Protein AF-A0A5C8TE49-F1 (afdb_monomer_lite)

Sequence (86 aa):
MGDVHHLPLRNLPPAPPDCSAIRAWELLRAGARATHATLGELVAMLDAGAPPADVFAQIDILNTQLAACGSCVTFLKATDAPPSAA

Foldseek 3Di:
DPDPVPPPLPCQDAADPPDDLQRLLVLLVVLVVVLVVLVVVLVVCVVVVHDPVVSVVSVVVSVVSVSSNSNSVNVCVVVVDDHDDD

pLDDT: mean 81.34, std 18.31, range [35.41, 98.19]

Secondary structure (DSSP, 8-state):
---GGGS----PPPPPTT--HHHHHHHHHHHHHHHHHHHHHHHHHHHTT--HHHHHHHHHHHHHHHHHHHHHHHHHHHHTPPPPP-

Radius of gyration: 15.08 Å; chains: 1; bounding box: 28×27×41 Å

Structure (mmCIF, N/CA/C/O backbone):
data_AF-A0A5C8TE49-F1
#
_entry.id   AF-A0A5C8TE49-F1
#
loop_
_atom_site.group_PDB
_atom_site.id
_atom_site.type_symbol
_atom_site.label_atom_id
_atom_site.label_alt_id
_atom_site.label_comp_id
_atom_site.label_asym_id
_atom_site.label_entity_id
_atom_site.label_seq_id
_atom_site.pdbx_PDB_ins_code
_atom_site.Cartn_x
_atom_site.Cartn_y
_atom_site.Cartn_z
_atom_site.occupancy
_atom_site.B_iso_or_equiv
_atom_site.auth_seq_id
_atom_site.auth_comp_id
_atom_site.auth_asym_id
_atom_site.auth_atom_id
_atom_site.pdbx_PDB_model_num
ATOM 1 N N . MET A 1 1 ? 13.676 7.343 14.980 1.00 38.59 1 MET A N 1
ATOM 2 C CA . MET A 1 1 ? 13.116 7.236 13.620 1.00 38.59 1 MET A CA 1
ATOM 3 C C . MET A 1 1 ? 13.770 6.011 13.005 1.00 38.59 1 MET A C 1
ATOM 5 O O . MET A 1 1 ? 14.937 6.085 12.654 1.00 38.59 1 MET A O 1
ATOM 9 N N . GLY A 1 2 ? 13.118 4.848 13.111 1.00 41.19 2 GLY A N 1
ATOM 10 C CA . GLY A 1 2 ? 13.697 3.585 12.643 1.00 41.19 2 GLY A CA 1
ATOM 11 C C . GLY A 1 2 ? 13.945 3.659 11.143 1.00 41.19 2 GLY A C 1
ATOM 12 O O . GLY A 1 2 ? 13.126 4.226 10.425 1.00 41.19 2 GLY A O 1
ATOM 13 N N . ASP A 1 3 ? 15.090 3.156 10.705 1.00 35.41 3 ASP A N 1
ATOM 14 C CA . ASP A 1 3 ? 15.523 3.200 9.317 1.00 35.41 3 ASP A CA 1
ATOM 15 C C . ASP A 1 3 ? 14.552 2.393 8.429 1.00 35.41 3 ASP A C 1
ATOM 17 O O . ASP A 1 3 ? 14.569 1.161 8.398 1.00 35.41 3 ASP A O 1
ATOM 21 N N . VAL A 1 4 ? 13.635 3.099 7.757 1.00 44.41 4 VAL A N 1
ATOM 22 C CA . VAL A 1 4 ? 12.571 2.522 6.910 1.00 44.41 4 VAL A CA 1
ATOM 23 C C . VAL A 1 4 ? 13.155 1.925 5.61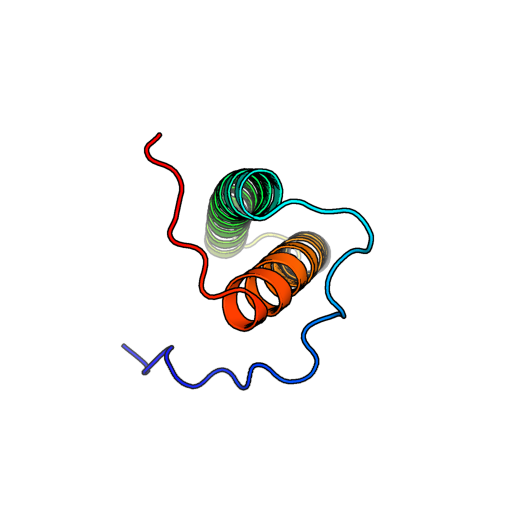6 1.00 44.41 4 VAL A C 1
ATOM 25 O O . VAL A 1 4 ? 12.448 1.255 4.864 1.00 44.41 4 VAL A O 1
ATOM 28 N N . HIS A 1 5 ? 14.458 2.094 5.357 1.00 43.00 5 HIS A N 1
ATOM 29 C CA . HIS A 1 5 ? 15.125 1.587 4.155 1.00 43.00 5 HIS A CA 1
ATOM 30 C C . HIS A 1 5 ? 15.260 0.053 4.104 1.00 43.00 5 HIS A C 1
ATOM 32 O O . HIS A 1 5 ? 15.647 -0.488 3.067 1.00 43.00 5 HIS A O 1
ATOM 38 N N . HIS A 1 6 ? 14.898 -0.662 5.176 1.00 37.38 6 HIS A N 1
ATOM 39 C CA . HIS A 1 6 ? 15.133 -2.102 5.320 1.00 37.38 6 HIS A CA 1
ATOM 40 C C . HIS A 1 6 ? 13.882 -2.977 5.472 1.00 37.38 6 HIS A C 1
ATOM 42 O O . HIS A 1 6 ? 13.991 -4.104 5.954 1.00 37.38 6 HIS A O 1
ATOM 48 N N . LEU A 1 7 ? 12.701 -2.541 5.019 1.00 38.59 7 LEU A N 1
ATOM 49 C CA . LEU A 1 7 ? 11.628 -3.513 4.782 1.00 38.59 7 LEU A CA 1
ATOM 50 C C . LEU A 1 7 ? 12.040 -4.390 3.590 1.00 38.59 7 LEU A C 1
ATOM 52 O O . LEU A 1 7 ? 12.198 -3.869 2.482 1.00 38.59 7 LEU A O 1
ATOM 56 N N . PRO A 1 8 ? 12.275 -5.702 3.786 1.00 43.50 8 PRO A N 1
ATOM 57 C CA . PRO A 1 8 ? 12.665 -6.565 2.690 1.00 43.50 8 PRO A CA 1
ATOM 58 C C . PRO A 1 8 ? 11.541 -6.535 1.656 1.00 43.50 8 PRO A C 1
ATOM 60 O O . PRO A 1 8 ? 10.430 -6.976 1.939 1.00 43.50 8 PRO A O 1
ATOM 63 N N . LEU A 1 9 ? 11.839 -6.023 0.457 1.00 46.62 9 LEU A N 1
ATOM 64 C CA . LEU A 1 9 ? 11.004 -6.147 -0.740 1.00 46.62 9 LEU A CA 1
ATOM 65 C C . LEU A 1 9 ? 10.945 -7.632 -1.145 1.00 46.62 9 LEU A C 1
ATOM 67 O O . LEU A 1 9 ? 11.473 -8.031 -2.179 1.00 46.62 9 LEU A O 1
ATOM 71 N N . ARG A 1 10 ? 10.412 -8.499 -0.285 1.00 47.78 10 ARG A N 1
ATOM 72 C CA . ARG A 1 10 ? 10.256 -9.921 -0.569 1.00 47.78 10 ARG A CA 1
ATOM 73 C C . ARG A 1 10 ? 8.890 -10.113 -1.198 1.00 47.78 10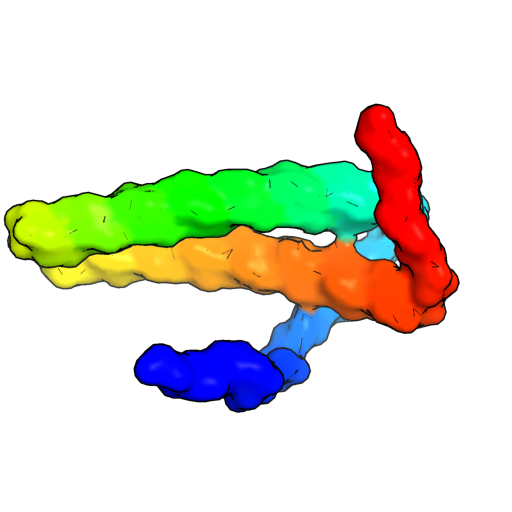 ARG A C 1
ATOM 75 O O . ARG A 1 10 ? 7.873 -9.808 -0.589 1.00 47.78 10 ARG A O 1
ATOM 82 N N . ASN A 1 11 ? 8.927 -10.645 -2.416 1.00 53.94 11 ASN A N 1
ATOM 83 C CA . ASN A 1 11 ? 7.782 -11.029 -3.238 1.00 53.94 11 ASN A CA 1
ATOM 84 C C . ASN A 1 11 ? 6.998 -9.845 -3.809 1.00 53.94 11 ASN A C 1
ATOM 86 O O . ASN A 1 11 ? 5.774 -9.795 -3.707 1.00 53.94 11 ASN A O 1
ATOM 90 N N . LEU A 1 12 ? 7.698 -8.901 -4.451 1.00 55.44 12 LEU A N 1
ATOM 91 C CA . LEU A 1 12 ? 6.997 -7.985 -5.347 1.00 55.44 12 LEU A CA 1
ATOM 92 C C . LEU A 1 12 ? 6.317 -8.804 -6.457 1.00 55.44 12 LEU A C 1
ATOM 94 O O . LEU A 1 12 ? 6.944 -9.730 -6.985 1.00 55.44 12 LEU A O 1
ATOM 98 N N . PRO A 1 13 ? 5.061 -8.497 -6.819 1.00 60.88 13 PRO A N 1
ATOM 99 C CA . PRO A 1 13 ? 4.380 -9.250 -7.856 1.00 60.88 13 PRO A CA 1
ATOM 100 C C . PRO A 1 13 ? 5.059 -9.007 -9.216 1.00 60.88 13 PRO A C 1
ATOM 102 O O . PRO A 1 13 ? 5.765 -8.002 -9.389 1.00 60.88 13 PRO A O 1
ATOM 105 N N . PRO A 1 14 ? 4.875 -9.920 -10.189 1.00 63.62 14 PRO A N 1
ATOM 106 C CA . PRO A 1 14 ? 5.449 -9.763 -11.519 1.00 63.62 14 PRO A CA 1
ATOM 107 C C . PRO A 1 14 ? 4.975 -8.463 -12.180 1.00 63.62 14 PRO A C 1
ATOM 109 O O . PRO A 1 14 ? 3.914 -7.919 -11.853 1.00 63.62 14 PRO A O 1
ATOM 112 N N . ALA A 1 15 ? 5.784 -7.964 -13.116 1.00 61.00 15 ALA A N 1
ATOM 113 C CA . ALA A 1 15 ? 5.414 -6.823 -13.941 1.00 61.00 15 ALA A CA 1
ATOM 114 C C . ALA A 1 15 ? 4.106 -7.119 -14.705 1.00 61.00 15 ALA A C 1
ATOM 116 O O . ALA A 1 15 ? 3.946 -8.234 -15.210 1.00 61.00 15 ALA A O 1
ATOM 117 N N . PRO A 1 16 ? 3.174 -6.156 -14.804 1.00 64.25 16 PRO A N 1
ATOM 118 C CA . PRO A 1 16 ? 1.952 -6.353 -15.568 1.00 64.25 16 PRO A CA 1
ATOM 119 C C . PRO A 1 16 ? 2.281 -6.516 -17.064 1.00 64.25 16 PRO A C 1
ATOM 121 O O . PRO A 1 16 ? 3.051 -5.709 -17.596 1.00 64.25 16 PRO A O 1
ATOM 124 N N . PRO A 1 17 ? 1.719 -7.528 -17.753 1.00 57.22 17 PRO A N 1
ATOM 125 C CA . PRO A 1 17 ? 1.840 -7.632 -19.202 1.00 57.22 17 PRO A CA 1
ATOM 126 C C . PRO A 1 17 ? 1.154 -6.418 -19.848 1.00 57.22 17 PRO A C 1
ATOM 128 O O . PRO A 1 17 ? 0.131 -5.943 -19.360 1.00 57.22 17 PRO A O 1
ATOM 131 N N . ASP A 1 18 ? 1.754 -5.886 -20.911 1.00 68.88 18 ASP A N 1
ATOM 132 C CA . ASP A 1 18 ? 1.204 -4.807 -21.750 1.00 68.88 18 ASP A CA 1
ATOM 133 C C . ASP A 1 18 ? 1.157 -3.386 -21.144 1.00 68.88 18 ASP A C 1
ATOM 135 O O . ASP A 1 18 ? 0.500 -2.493 -21.682 1.00 68.88 18 ASP A O 1
ATOM 139 N N . CYS A 1 19 ? 1.893 -3.117 -20.059 1.00 73.75 19 CYS A N 1
ATOM 140 C CA . CYS A 1 19 ? 1.995 -1.767 -19.491 1.00 73.75 19 CYS A CA 1
ATOM 141 C C . CYS A 1 19 ? 3.182 -0.977 -20.079 1.00 73.75 19 CYS A C 1
ATOM 143 O O . CYS A 1 19 ? 4.305 -1.472 -20.127 1.00 73.75 19 CYS A O 1
ATOM 145 N N . SER A 1 20 ? 2.963 0.277 -20.492 1.00 87.25 20 SER A N 1
ATOM 146 C CA . SER A 1 20 ? 4.053 1.190 -20.873 1.00 87.25 20 SER A CA 1
ATOM 147 C C . SER A 1 20 ? 4.698 1.839 -19.641 1.00 87.25 20 SER A C 1
ATOM 149 O O . SER A 1 20 ? 4.054 1.993 -18.604 1.00 87.25 20 SER A O 1
ATOM 151 N N . ALA A 1 21 ? 5.953 2.292 -19.748 1.00 88.19 21 ALA A N 1
ATOM 152 C CA . ALA A 1 21 ? 6.638 3.022 -18.669 1.00 88.19 21 ALA A CA 1
ATOM 153 C C . ALA A 1 21 ? 5.863 4.261 -18.190 1.00 88.19 21 ALA A C 1
ATOM 155 O O . ALA A 1 21 ? 5.732 4.483 -16.988 1.00 88.19 21 ALA A O 1
ATOM 156 N N . ILE A 1 22 ? 5.290 5.032 -19.122 1.00 87.69 22 ILE A N 1
ATOM 157 C CA . ILE A 1 22 ? 4.457 6.201 -18.800 1.00 87.69 22 ILE A CA 1
ATOM 158 C C . ILE A 1 22 ? 3.251 5.766 -17.966 1.00 87.69 22 ILE A C 1
ATOM 160 O O . ILE A 1 22 ? 2.998 6.322 -16.896 1.00 87.69 22 ILE A O 1
ATOM 164 N N . ARG A 1 23 ? 2.546 4.721 -18.415 1.00 86.25 23 ARG A N 1
ATOM 165 C CA . ARG A 1 23 ? 1.369 4.212 -17.716 1.00 86.25 23 ARG A CA 1
ATOM 166 C C . ARG A 1 23 ? 1.719 3.662 -16.334 1.00 86.25 23 ARG A C 1
ATOM 168 O O . ARG A 1 23 ? 0.984 3.909 -15.383 1.00 86.25 23 ARG A O 1
ATOM 175 N N . ALA A 1 24 ? 2.847 2.970 -16.199 1.00 89.31 24 ALA A N 1
ATOM 176 C CA . ALA A 1 24 ? 3.327 2.470 -14.917 1.00 89.31 24 ALA A CA 1
ATOM 177 C C . ALA A 1 24 ? 3.642 3.608 -13.931 1.00 89.31 24 ALA A C 1
ATOM 179 O O . ALA A 1 24 ? 3.283 3.506 -12.759 1.00 89.31 24 ALA A O 1
ATOM 180 N N . TRP A 1 25 ? 4.239 4.716 -14.390 1.00 90.69 25 TRP A N 1
ATOM 181 C CA . TRP A 1 25 ? 4.458 5.903 -13.555 1.00 90.69 25 TRP A CA 1
ATOM 182 C C . TRP A 1 25 ? 3.152 6.577 -13.125 1.00 90.69 25 TRP A C 1
ATOM 184 O O . TRP A 1 25 ? 3.015 6.949 -11.960 1.00 90.69 25 TRP A O 1
ATOM 194 N N . GLU A 1 26 ? 2.178 6.725 -14.026 1.00 89.44 26 GLU A N 1
ATOM 195 C CA . GLU A 1 26 ? 0.851 7.258 -13.684 1.00 89.44 26 GLU A CA 1
ATOM 196 C C . GLU A 1 26 ? 0.145 6.405 -12.629 1.00 89.44 26 GLU A C 1
ATOM 198 O O . GLU A 1 26 ? -0.351 6.936 -11.632 1.00 89.44 26 GLU A O 1
ATOM 203 N N . LEU A 1 27 ? 0.131 5.085 -12.830 1.00 87.94 27 LEU A N 1
ATOM 204 C CA . LEU A 1 27 ? -0.468 4.133 -11.900 1.00 87.94 27 LEU A CA 1
ATOM 205 C C . LEU A 1 27 ? 0.244 4.154 -10.548 1.00 87.94 27 LEU A C 1
ATOM 207 O O . LEU A 1 27 ? -0.427 4.185 -9.520 1.00 87.94 27 LEU A O 1
ATOM 211 N N . LEU A 1 28 ? 1.578 4.220 -10.532 1.00 91.19 28 LEU A N 1
ATOM 212 C CA . LEU A 1 28 ? 2.346 4.339 -9.295 1.00 91.19 28 LEU A CA 1
ATOM 213 C C . LEU A 1 28 ? 2.022 5.639 -8.546 1.00 91.19 28 LEU A C 1
ATOM 215 O O . LEU A 1 28 ? 1.837 5.605 -7.333 1.00 91.19 28 LEU A O 1
ATOM 219 N N . ARG A 1 29 ? 1.899 6.781 -9.241 1.00 90.69 29 ARG A N 1
ATOM 220 C CA . ARG A 1 29 ? 1.490 8.050 -8.606 1.00 90.69 29 ARG A CA 1
ATOM 221 C C . ARG A 1 29 ? 0.084 7.955 -8.016 1.00 90.69 29 ARG A C 1
ATOM 223 O O . ARG A 1 29 ? -0.133 8.411 -6.895 1.00 90.69 29 ARG A O 1
ATOM 230 N N . ALA A 1 30 ? -0.867 7.392 -8.761 1.00 88.88 30 ALA A N 1
ATOM 231 C CA . ALA A 1 30 ? -2.241 7.226 -8.296 1.00 88.88 30 ALA A CA 1
ATOM 232 C C . ALA A 1 30 ? -2.311 6.288 -7.080 1.00 88.88 30 ALA A C 1
ATOM 234 O O . ALA A 1 30 ? -2.913 6.643 -6.067 1.00 88.88 30 ALA A O 1
ATOM 235 N N . GLY A 1 31 ? -1.628 5.143 -7.150 1.00 90.88 31 GLY A N 1
ATOM 236 C CA . GLY A 1 31 ? -1.525 4.181 -6.058 1.00 90.88 31 GLY A CA 1
ATOM 237 C C . GLY A 1 31 ? -0.878 4.786 -4.814 1.00 90.88 31 GLY A C 1
ATOM 238 O O . GLY A 1 31 ? -1.456 4.709 -3.738 1.00 90.88 31 GLY A O 1
ATOM 239 N N . ALA A 1 32 ? 0.247 5.494 -4.958 1.00 91.94 32 ALA A N 1
ATOM 240 C CA . ALA A 1 32 ? 0.915 6.159 -3.838 1.00 91.94 32 ALA A CA 1
ATOM 241 C C . ALA A 1 32 ? 0.015 7.196 -3.141 1.00 91.94 32 ALA A C 1
ATOM 243 O O . ALA A 1 32 ? 0.025 7.290 -1.914 1.00 91.94 32 ALA A O 1
ATOM 244 N N . ARG A 1 33 ? -0.797 7.950 -3.897 1.00 92.88 33 ARG A N 1
ATOM 245 C CA . ARG A 1 33 ? -1.775 8.892 -3.323 1.00 92.88 33 ARG A CA 1
ATOM 246 C C . ARG A 1 33 ? -2.890 8.174 -2.564 1.00 92.88 33 ARG A C 1
ATOM 248 O O . ARG A 1 33 ? -3.240 8.612 -1.473 1.00 92.88 33 ARG A O 1
ATOM 255 N N . ALA A 1 34 ? -3.418 7.083 -3.119 1.00 90.38 34 ALA A N 1
ATOM 256 C CA . ALA A 1 34 ? -4.431 6.269 -2.451 1.00 90.38 34 ALA A CA 1
ATOM 25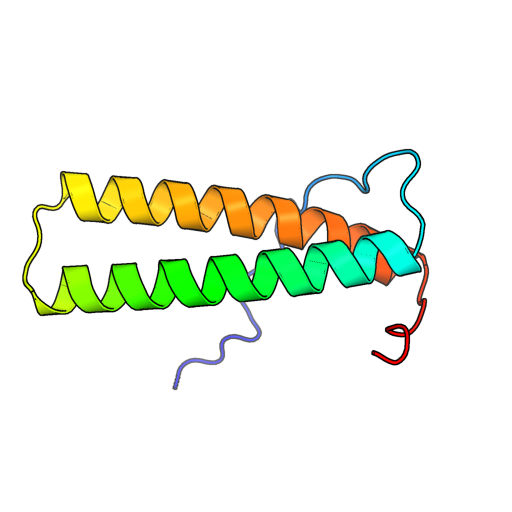7 C C . ALA A 1 34 ? -3.885 5.665 -1.146 1.00 90.38 34 ALA A C 1
ATOM 259 O O . ALA A 1 34 ? -4.481 5.856 -0.092 1.00 90.38 34 ALA A O 1
ATOM 260 N N . THR A 1 35 ? -2.693 5.065 -1.195 1.00 94.31 35 THR A N 1
ATOM 261 C CA . THR A 1 35 ? -1.993 4.515 -0.025 1.00 94.31 35 THR A CA 1
ATOM 262 C C . THR A 1 35 ? -1.750 5.577 1.042 1.00 94.31 35 THR A C 1
ATOM 264 O O . THR A 1 35 ? -1.959 5.314 2.223 1.00 94.31 35 THR A O 1
ATOM 267 N N . HIS A 1 36 ? -1.359 6.792 0.649 1.00 93.81 36 HIS A N 1
ATOM 268 C CA . HIS A 1 36 ? -1.193 7.899 1.588 1.00 93.81 36 HIS A CA 1
ATOM 269 C C . HIS A 1 36 ? -2.512 8.276 2.283 1.00 93.81 36 HIS A C 1
ATOM 271 O O . HIS A 1 36 ? -2.524 8.477 3.496 1.00 93.81 36 HIS A O 1
ATOM 277 N N . ALA A 1 37 ? -3.623 8.348 1.543 1.00 92.81 37 ALA A N 1
ATOM 278 C CA . ALA A 1 37 ? -4.935 8.635 2.123 1.00 92.81 37 ALA A CA 1
ATOM 279 C C . ALA A 1 37 ? -5.383 7.529 3.095 1.00 92.81 37 ALA A C 1
ATOM 281 O O . ALA A 1 37 ? -5.706 7.820 4.244 1.00 92.81 37 ALA A O 1
ATOM 282 N N . THR A 1 38 ? -5.297 6.264 2.675 1.00 94.56 38 THR A N 1
ATOM 283 C CA . THR A 1 38 ? -5.636 5.089 3.494 1.00 94.56 38 THR A CA 1
ATOM 284 C C . THR A 1 38 ? -4.782 5.008 4.763 1.00 94.56 38 THR A C 1
ATOM 286 O O . THR A 1 38 ? -5.301 4.663 5.825 1.00 94.56 38 THR A O 1
ATOM 289 N N . LEU A 1 39 ? -3.494 5.363 4.691 1.00 96.00 39 LEU A N 1
ATOM 290 C CA . LEU A 1 39 ? -2.621 5.437 5.865 1.00 96.00 39 LEU A CA 1
ATOM 291 C C . LEU A 1 39 ? -3.058 6.547 6.833 1.00 96.00 39 LEU A C 1
ATOM 293 O O . LEU A 1 39 ? -3.044 6.334 8.042 1.00 96.00 39 LEU A O 1
ATOM 297 N N . GLY A 1 40 ? -3.467 7.710 6.317 1.00 96.00 40 GLY A N 1
ATOM 298 C CA . GLY A 1 40 ? -4.010 8.796 7.137 1.00 96.00 40 GLY A CA 1
ATOM 299 C C . GLY A 1 40 ? -5.289 8.392 7.875 1.00 96.00 40 GLY A C 1
ATOM 300 O O . GLY A 1 40 ? -5.416 8.650 9.070 1.00 96.00 40 GLY A O 1
ATOM 301 N N . GLU A 1 41 ? -6.201 7.698 7.190 1.00 96.88 41 GLU A N 1
ATOM 302 C CA . GLU A 1 41 ? -7.413 7.125 7.794 1.00 96.88 41 GLU A CA 1
ATOM 303 C C . GLU A 1 41 ? -7.072 6.103 8.883 1.00 96.88 41 GLU A C 1
ATOM 305 O O . GLU A 1 41 ? -7.619 6.172 9.980 1.00 96.88 41 GLU A O 1
ATOM 310 N N . LEU A 1 42 ? -6.120 5.200 8.620 1.00 97.75 42 LEU A N 1
ATOM 311 C CA . LEU A 1 42 ? -5.666 4.207 9.594 1.00 97.75 42 LEU A CA 1
ATOM 312 C C . LEU A 1 42 ? -5.114 4.864 10.868 1.00 97.75 42 LEU A C 1
ATOM 314 O O . LEU A 1 42 ? -5.451 4.435 11.969 1.00 97.75 42 LEU A O 1
ATOM 318 N N . VAL A 1 43 ? -4.296 5.914 10.736 1.00 97.44 43 VAL A N 1
ATOM 319 C CA . VAL A 1 43 ? -3.785 6.675 11.890 1.00 97.44 43 VAL A CA 1
ATOM 320 C C . VAL A 1 43 ? -4.937 7.303 12.673 1.00 97.44 43 VAL A C 1
ATOM 322 O O . VAL A 1 43 ? -5.010 7.122 13.885 1.00 97.44 43 VAL A O 1
ATOM 325 N N . ALA A 1 44 ? -5.881 7.955 11.990 1.00 97.31 44 ALA A N 1
ATOM 326 C CA . ALA A 1 44 ? -7.041 8.558 12.644 1.00 97.31 44 ALA A CA 1
ATOM 327 C C . ALA A 1 44 ? -7.902 7.520 13.391 1.00 97.31 44 ALA A C 1
ATOM 329 O O . ALA A 1 44 ? -8.388 7.796 14.486 1.00 97.31 44 ALA A O 1
ATOM 330 N N . MET A 1 45 ? -8.067 6.315 12.835 1.00 98.06 45 MET A N 1
ATOM 331 C CA . MET A 1 45 ? -8.773 5.210 13.493 1.00 98.06 45 MET A CA 1
ATOM 332 C C . MET A 1 45 ? -8.053 4.733 14.758 1.00 98.06 45 MET A C 1
ATOM 334 O O . MET A 1 45 ? -8.703 4.487 15.775 1.00 98.06 45 MET A O 1
ATOM 338 N N . LEU A 1 46 ? -6.724 4.614 14.712 1.00 97.12 46 LEU A N 1
ATOM 339 C CA . LEU A 1 46 ? -5.913 4.229 15.868 1.00 97.12 46 LEU A CA 1
ATOM 340 C C . LEU A 1 46 ? -5.997 5.280 16.981 1.00 97.12 46 LEU A C 1
ATOM 342 O O . LEU A 1 46 ? -6.242 4.923 18.133 1.00 97.12 46 LEU A O 1
ATOM 346 N N . ASP A 1 47 ? -5.870 6.562 16.633 1.00 98.00 47 ASP A N 1
ATOM 347 C CA . ASP A 1 47 ? -5.968 7.678 17.583 1.00 98.00 47 ASP A CA 1
ATOM 348 C C . ASP A 1 47 ? -7.365 7.775 18.221 1.00 98.00 47 ASP A C 1
ATOM 350 O O . ASP A 1 47 ? -7.499 8.129 19.393 1.00 98.00 47 ASP A O 1
ATOM 354 N N . ALA A 1 48 ? -8.413 7.415 17.474 1.00 97.62 48 ALA A N 1
ATOM 355 C CA . ALA A 1 48 ? -9.790 7.363 17.963 1.00 97.62 48 ALA A CA 1
ATOM 356 C C . ALA A 1 48 ? -10.111 6.106 18.798 1.00 97.62 48 ALA A C 1
ATOM 358 O O . ALA A 1 48 ? -11.218 5.999 19.329 1.00 97.62 48 ALA A O 1
ATOM 359 N N . GLY A 1 49 ? -9.184 5.147 18.911 1.00 97.81 49 GLY A N 1
ATOM 360 C CA . GLY A 1 49 ? -9.421 3.881 19.606 1.00 97.81 49 GLY A CA 1
ATOM 361 C C . GLY A 1 49 ? -10.457 2.993 18.910 1.00 97.81 49 GLY A C 1
ATOM 362 O O . GLY A 1 49 ? -11.263 2.348 19.583 1.00 97.81 49 GLY A O 1
ATOM 363 N N . ALA A 1 50 ? -10.472 2.987 17.573 1.00 97.88 50 ALA A N 1
ATOM 364 C CA . ALA A 1 50 ? -11.413 2.201 16.781 1.00 97.88 50 ALA A CA 1
ATOM 365 C C . ALA A 1 50 ? -11.337 0.687 17.092 1.00 97.88 50 ALA A C 1
ATOM 367 O O . ALA A 1 50 ? -10.284 0.181 17.502 1.00 97.88 50 ALA A O 1
ATOM 368 N N . PRO A 1 51 ? -12.432 -0.068 16.873 1.00 98.19 51 PRO A N 1
ATOM 369 C CA . PRO A 1 51 ? -12.443 -1.513 17.058 1.00 98.19 51 PRO A CA 1
ATOM 370 C C . PRO A 1 51 ? -11.352 -2.220 16.231 1.00 98.19 51 PRO A C 1
ATOM 372 O O . PRO A 1 51 ? -11.148 -1.873 15.065 1.00 98.19 51 PRO A O 1
ATOM 375 N N . PRO A 1 52 ? -10.702 -3.274 16.767 1.00 97.50 52 PRO A N 1
ATOM 376 C CA . PRO A 1 52 ? -9.653 -3.995 16.043 1.00 97.50 52 PRO A CA 1
ATOM 377 C C . PRO A 1 52 ? -10.086 -4.527 14.673 1.00 97.50 52 PRO A C 1
ATOM 379 O O . PRO A 1 52 ? -9.294 -4.505 13.739 1.00 97.50 52 PRO A O 1
ATOM 382 N N . ALA A 1 53 ? -11.341 -4.970 14.532 1.00 97.31 53 ALA A N 1
ATOM 383 C CA . ALA A 1 53 ? -11.866 -5.474 13.263 1.00 97.31 53 ALA A CA 1
ATOM 384 C C . ALA A 1 53 ? -11.818 -4.416 12.147 1.00 97.31 53 ALA A C 1
ATOM 386 O O . ALA A 1 53 ? -11.421 -4.731 11.026 1.00 97.31 53 ALA A O 1
ATOM 387 N N . ASP A 1 54 ? -12.147 -3.163 12.470 1.00 97.06 54 ASP A N 1
ATOM 388 C CA . ASP A 1 54 ? -12.145 -2.063 11.506 1.00 97.06 54 ASP A CA 1
ATOM 389 C C . ASP A 1 54 ? -10.707 -1.670 11.144 1.00 97.06 54 ASP A C 1
ATOM 391 O O . ASP A 1 54 ? -10.379 -1.473 9.974 1.00 97.06 54 ASP A O 1
ATOM 395 N N . VAL A 1 55 ? -9.817 -1.627 12.142 1.00 97.62 55 VAL A N 1
ATOM 396 C CA . VAL A 1 55 ? -8.382 -1.368 11.941 1.00 97.62 55 VAL A CA 1
ATOM 397 C C . VAL A 1 55 ? -7.759 -2.431 11.031 1.00 97.62 55 VAL A C 1
ATOM 399 O O . VAL A 1 55 ? -7.019 -2.096 10.107 1.00 97.62 55 VAL A O 1
ATOM 402 N N . PHE A 1 56 ? -8.066 -3.711 11.254 1.00 96.75 56 PHE A N 1
ATOM 403 C CA . PHE A 1 56 ? -7.543 -4.805 10.433 1.00 96.75 56 PHE A CA 1
ATOM 404 C C . PHE A 1 56 ? -8.080 -4.757 9.002 1.00 96.75 56 PHE A C 1
ATOM 406 O O . PHE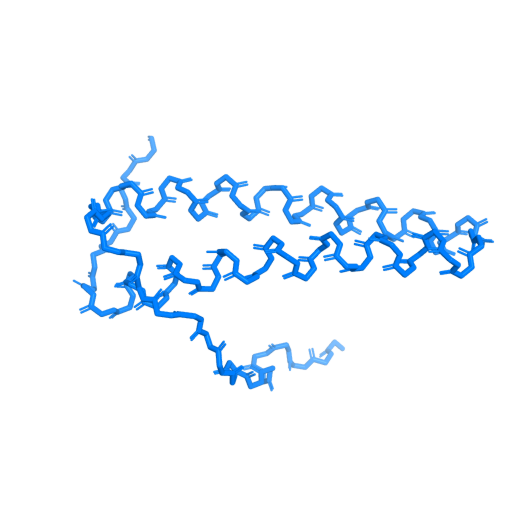 A 1 56 ? -7.293 -4.884 8.067 1.00 96.75 56 PHE A O 1
ATOM 413 N N . ALA A 1 57 ? -9.371 -4.471 8.815 1.00 95.25 57 ALA A N 1
ATOM 414 C CA . ALA A 1 57 ? -9.940 -4.281 7.484 1.00 95.25 57 ALA A CA 1
ATOM 415 C C . ALA A 1 57 ? -9.244 -3.138 6.719 1.00 95.25 57 ALA A C 1
ATOM 417 O O . ALA A 1 57 ? -8.919 -3.282 5.539 1.00 95.25 57 ALA A O 1
ATOM 418 N N . GLN A 1 58 ? -8.943 -2.025 7.395 1.00 96.88 58 GLN A N 1
ATOM 419 C CA . GLN A 1 58 ? -8.220 -0.904 6.790 1.00 96.88 58 GLN A CA 1
ATOM 420 C C . GLN A 1 58 ? -6.769 -1.271 6.428 1.00 96.88 58 GLN A C 1
ATOM 422 O O . GLN A 1 58 ? -6.263 -0.864 5.379 1.00 96.88 58 GLN A O 1
ATOM 427 N N . ILE A 1 59 ? -6.098 -2.077 7.257 1.00 94.75 59 ILE A N 1
ATOM 428 C CA . ILE A 1 59 ? -4.756 -2.607 6.967 1.00 94.75 59 ILE A CA 1
ATOM 429 C C . ILE A 1 59 ? -4.779 -3.532 5.742 1.00 94.75 59 ILE A C 1
ATOM 431 O O . ILE A 1 59 ? -3.877 -3.457 4.908 1.00 94.75 59 ILE A O 1
ATOM 435 N N . ASP A 1 60 ? -5.806 -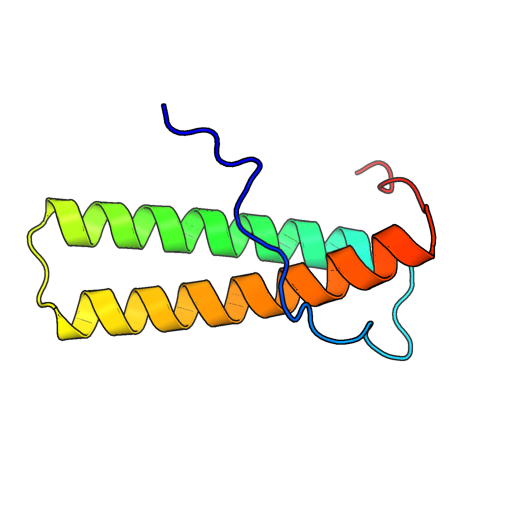4.365 5.580 1.00 94.06 60 ASP A N 1
ATOM 436 C CA . ASP A 1 60 ? -5.938 -5.244 4.411 1.00 94.06 60 ASP A CA 1
ATOM 437 C C . ASP A 1 60 ? -6.123 -4.450 3.107 1.00 94.06 60 ASP A C 1
ATOM 439 O O . ASP A 1 60 ? -5.514 -4.774 2.076 1.00 94.06 60 ASP A O 1
ATOM 443 N N . ILE A 1 61 ? -6.892 -3.355 3.155 1.00 92.12 61 ILE A N 1
ATOM 444 C CA . ILE A 1 61 ? -7.011 -2.401 2.042 1.00 92.12 61 ILE A CA 1
ATOM 445 C C . ILE A 1 61 ? -5.639 -1.801 1.715 1.00 92.12 61 ILE A C 1
ATOM 447 O O . ILE A 1 61 ? -5.218 -1.820 0.554 1.00 92.12 61 ILE A O 1
ATOM 451 N N . LEU A 1 62 ? -4.914 -1.318 2.730 1.00 92.75 62 LEU A N 1
ATOM 452 C CA . LEU A 1 62 ? -3.579 -0.741 2.568 1.00 92.75 62 LEU A CA 1
ATOM 453 C C . LEU A 1 62 ? -2.604 -1.739 1.923 1.00 92.75 62 LEU A C 1
ATOM 455 O O . LEU A 1 62 ? -1.914 -1.400 0.960 1.00 92.75 62 LEU A O 1
ATOM 459 N N . ASN A 1 63 ? -2.582 -2.984 2.403 1.00 89.06 63 ASN A N 1
ATOM 460 C CA . ASN A 1 63 ? -1.732 -4.050 1.872 1.00 89.06 63 ASN A CA 1
ATOM 461 C C . ASN A 1 63 ? -2.030 -4.346 0.398 1.00 89.06 63 ASN A C 1
ATOM 463 O O . ASN A 1 63 ? -1.107 -4.487 -0.408 1.00 89.06 63 ASN A O 1
ATOM 467 N N . THR A 1 64 ? -3.310 -4.389 0.026 1.00 87.69 64 THR A N 1
ATOM 468 C CA . THR A 1 64 ? -3.735 -4.611 -1.363 1.00 87.69 64 THR A CA 1
ATOM 469 C C . THR A 1 64 ? -3.235 -3.499 -2.288 1.00 87.69 64 THR A C 1
ATOM 471 O O . THR A 1 64 ? -2.722 -3.767 -3.377 1.00 87.69 64 THR A O 1
ATOM 474 N N . GLN A 1 65 ? -3.323 -2.242 -1.848 1.00 88.00 65 GLN A N 1
ATOM 475 C CA . GLN A 1 65 ? -2.826 -1.097 -2.614 1.00 88.00 65 GLN A CA 1
ATOM 476 C C . GLN A 1 65 ? -1.293 -1.107 -2.738 1.00 88.00 65 GLN A C 1
ATOM 478 O O . GLN A 1 65 ? -0.756 -0.871 -3.823 1.00 88.00 65 GLN A O 1
ATOM 483 N N . LEU A 1 66 ? -0.581 -1.430 -1.652 1.00 87.62 66 LEU A N 1
ATOM 484 C CA . LEU A 1 66 ? 0.879 -1.545 -1.649 1.00 87.62 66 LEU A CA 1
ATOM 485 C C . LEU A 1 66 ? 1.372 -2.634 -2.608 1.00 87.62 66 LEU A C 1
ATOM 487 O O . LEU A 1 66 ? 2.360 -2.418 -3.311 1.00 87.62 66 LEU A O 1
ATOM 491 N N . ALA A 1 67 ? 0.674 -3.769 -2.692 1.00 84.81 67 ALA A N 1
ATOM 492 C CA . ALA A 1 67 ? 1.006 -4.834 -3.636 1.00 84.81 67 ALA A CA 1
ATOM 493 C C . ALA A 1 67 ? 0.939 -4.346 -5.097 1.00 84.81 67 ALA A C 1
ATOM 495 O O . ALA A 1 67 ? 1.871 -4.583 -5.868 1.00 84.81 67 ALA A O 1
ATOM 496 N N . ALA A 1 68 ? -0.108 -3.597 -5.462 1.00 80.69 68 ALA A N 1
ATOM 497 C CA . ALA A 1 68 ? -0.257 -3.027 -6.804 1.00 80.69 68 ALA A CA 1
ATOM 498 C C . ALA A 1 68 ? 0.840 -1.994 -7.133 1.00 80.69 68 ALA A C 1
ATOM 500 O O . ALA A 1 68 ? 1.416 -2.010 -8.227 1.00 80.69 68 ALA A O 1
ATOM 501 N N . CYS A 1 69 ? 1.186 -1.134 -6.169 1.00 88.12 69 CYS A N 1
ATOM 502 C CA . CYS A 1 69 ? 2.334 -0.231 -6.281 1.00 88.12 69 CYS A CA 1
ATOM 503 C C . CYS A 1 69 ? 3.640 -1.015 -6.490 1.00 88.12 69 CYS A C 1
ATOM 505 O O . CYS A 1 69 ? 4.460 -0.651 -7.335 1.00 88.12 69 CYS A O 1
ATOM 507 N N . GLY A 1 70 ? 3.807 -2.127 -5.770 1.00 86.62 70 GLY A N 1
ATOM 508 C CA . GLY A 1 70 ? 4.952 -3.024 -5.878 1.00 86.62 70 GLY A CA 1
ATOM 509 C C . GLY A 1 70 ? 5.184 -3.557 -7.294 1.00 86.62 70 GLY A C 1
ATOM 510 O O . GLY A 1 70 ? 6.310 -3.490 -7.785 1.00 86.62 70 GLY A O 1
ATOM 511 N N . SER A 1 71 ? 4.131 -4.006 -7.987 1.00 83.69 71 SER A N 1
ATOM 512 C CA . SER A 1 71 ? 4.217 -4.441 -9.393 1.00 83.69 71 SER A CA 1
ATOM 513 C C . SER A 1 71 ? 4.719 -3.342 -10.326 1.00 83.69 71 SER A C 1
ATOM 515 O O . SER A 1 71 ? 5.553 -3.599 -11.198 1.00 83.69 71 SER A O 1
ATOM 517 N N . CYS A 1 72 ? 4.236 -2.109 -10.139 1.00 85.62 72 CYS A N 1
ATOM 518 C CA . CYS A 1 72 ? 4.674 -0.966 -10.939 1.00 85.62 72 CYS A CA 1
ATOM 519 C C . CYS A 1 72 ? 6.161 -0.680 -10.700 1.00 85.62 72 CYS A C 1
ATOM 521 O O . CYS A 1 72 ? 6.907 -0.480 -11.654 1.00 85.62 72 CYS A O 1
ATOM 523 N N . VAL A 1 73 ? 6.614 -0.732 -9.443 1.00 87.94 73 VAL A N 1
ATOM 524 C CA . VAL A 1 73 ? 8.030 -0.549 -9.087 1.00 87.94 73 VAL A CA 1
ATOM 525 C C . VAL A 1 73 ? 8.913 -1.641 -9.695 1.00 87.94 73 VAL A C 1
ATOM 527 O O . VAL A 1 73 ? 9.972 -1.315 -10.228 1.00 87.94 73 VAL A O 1
ATOM 530 N N . THR A 1 74 ? 8.501 -2.914 -9.656 1.00 86.94 74 THR A N 1
ATOM 531 C CA . THR A 1 74 ? 9.250 -4.018 -10.288 1.00 86.94 74 THR A CA 1
ATOM 532 C C . THR A 1 74 ? 9.458 -3.767 -11.775 1.00 86.94 74 THR A C 1
ATOM 534 O O . THR A 1 74 ? 10.581 -3.870 -12.266 1.00 86.94 74 THR A O 1
ATOM 537 N N . PHE A 1 75 ? 8.388 -3.402 -12.484 1.00 86.25 75 PHE A N 1
ATOM 538 C CA . PHE A 1 75 ? 8.456 -3.092 -13.907 1.00 86.25 75 PHE A CA 1
ATOM 539 C C . PHE A 1 75 ? 9.358 -1.885 -14.190 1.00 86.25 75 PHE A C 1
ATOM 541 O O . PHE A 1 75 ? 10.279 -1.977 -14.997 1.00 86.25 75 PHE A O 1
ATOM 548 N N . LEU A 1 76 ? 9.146 -0.772 -13.482 1.00 88.38 76 LEU A N 1
ATOM 549 C CA . LEU A 1 76 ? 9.908 0.459 -13.686 1.00 88.38 76 LEU A CA 1
ATOM 550 C C . LEU A 1 76 ? 11.408 0.249 -13.445 1.00 88.38 76 LEU A C 1
ATOM 552 O O . LEU A 1 76 ? 12.211 0.688 -14.265 1.00 88.38 76 LEU A O 1
ATOM 556 N N . LYS A 1 77 ? 11.782 -0.510 -12.403 1.00 85.88 77 LYS A N 1
ATOM 557 C CA . LYS A 1 77 ? 13.176 -0.910 -12.144 1.00 85.88 77 LYS A CA 1
ATOM 558 C C . LYS A 1 77 ? 13.794 -1.715 -13.287 1.00 85.88 77 LYS A C 1
ATOM 560 O O . LYS A 1 77 ? 14.977 -1.555 -13.552 1.00 85.88 77 LYS A O 1
ATOM 565 N N . ALA A 1 78 ? 13.022 -2.582 -13.943 1.00 85.12 78 ALA A N 1
ATOM 566 C CA . ALA A 1 78 ? 13.516 -3.381 -15.064 1.00 85.12 78 ALA A CA 1
ATOM 567 C C . ALA A 1 78 ? 13.737 -2.540 -16.333 1.00 85.12 78 ALA A C 1
ATOM 569 O O . ALA A 1 78 ? 14.596 -2.869 -17.144 1.00 85.12 78 ALA A O 1
ATOM 570 N N . THR A 1 79 ? 12.961 -1.467 -16.505 1.00 84.94 79 THR A N 1
ATOM 571 C CA . THR A 1 79 ? 13.033 -0.597 -17.691 1.00 84.94 79 THR A CA 1
ATOM 572 C C . THR A 1 79 ? 13.976 0.595 -17.551 1.00 84.94 79 THR A C 1
ATOM 574 O O . THR A 1 79 ? 14.310 1.203 -18.562 1.00 84.94 79 THR A O 1
ATOM 577 N N . ASP A 1 80 ? 14.346 0.962 -16.319 1.00 83.69 80 ASP A N 1
ATOM 578 C CA . ASP A 1 80 ? 15.112 2.175 -15.980 1.00 83.69 80 ASP A CA 1
ATOM 579 C C . ASP A 1 80 ? 14.542 3.473 -16.598 1.00 83.69 80 ASP A C 1
ATOM 581 O O . ASP A 1 80 ? 15.241 4.451 -16.856 1.00 83.69 80 ASP A O 1
ATOM 585 N N . ALA A 1 81 ? 13.235 3.488 -16.875 1.00 82.38 81 ALA A N 1
ATOM 586 C CA . ALA A 1 81 ? 12.581 4.62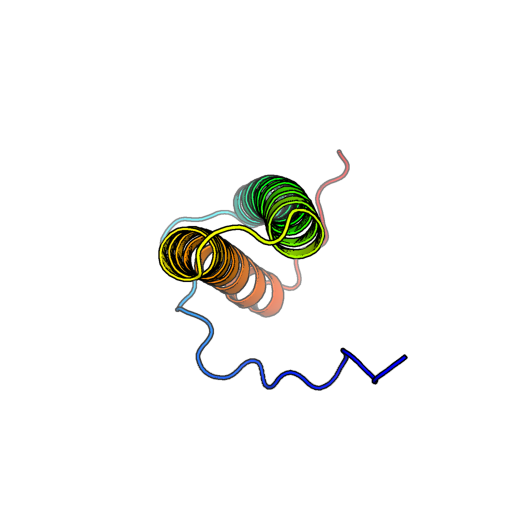1 -17.506 1.00 82.38 81 ALA A CA 1
ATOM 587 C C . ALA A 1 81 ? 12.330 5.731 -16.469 1.00 82.38 81 ALA A C 1
ATOM 589 O O . ALA A 1 81 ? 11.648 5.478 -15.466 1.00 82.38 81 ALA A O 1
ATOM 590 N N . PRO A 1 82 ? 12.802 6.972 -16.697 1.00 84.69 82 PRO A N 1
ATOM 591 C CA . PRO A 1 82 ? 12.577 8.063 -15.760 1.00 84.69 82 PRO A CA 1
ATOM 592 C C . PRO A 1 82 ? 11.080 8.402 -15.654 1.00 84.69 82 PRO A C 1
ATOM 594 O O . PRO A 1 82 ? 10.321 8.150 -16.600 1.00 84.69 82 PRO A O 1
ATOM 597 N N . PRO A 1 83 ? 10.634 8.997 -14.530 1.00 82.81 83 PRO A N 1
ATOM 598 C CA . PRO A 1 83 ? 9.283 9.529 -14.422 1.00 82.81 83 PRO A CA 1
ATOM 599 C C . PRO A 1 83 ? 9.010 10.490 -15.574 1.00 82.81 83 PRO A C 1
ATOM 601 O O . PRO A 1 83 ? 9.819 11.377 -15.848 1.00 82.81 83 PRO A O 1
ATOM 604 N N . SER A 1 84 ? 7.857 10.354 -16.231 1.00 68.69 84 SER A N 1
ATOM 605 C CA . SER A 1 84 ? 7.424 11.391 -17.166 1.00 68.69 84 SER A CA 1
ATOM 606 C C . SER A 1 84 ? 7.260 12.709 -16.400 1.00 68.69 84 SER A C 1
ATOM 608 O O . SER A 1 84 ? 6.773 12.700 -15.261 1.00 68.69 84 SER A O 1
ATOM 610 N N . ALA A 1 85 ? 7.648 13.833 -17.009 1.00 59.16 85 ALA A N 1
ATOM 611 C CA . ALA A 1 85 ? 7.266 15.143 -16.491 1.00 59.16 85 ALA A CA 1
ATOM 612 C C . ALA A 1 85 ? 5.731 15.197 -16.387 1.00 59.16 85 ALA A C 1
ATOM 614 O O . ALA A 1 85 ? 5.035 14.678 -17.266 1.00 59.16 85 ALA A O 1
ATOM 615 N N . ALA A 1 86 ? 5.240 15.699 -15.254 1.00 53.53 86 ALA A N 1
ATOM 616 C CA . ALA A 1 86 ? 3.815 15.862 -14.981 1.00 53.53 86 ALA A CA 1
ATOM 617 C C . ALA A 1 86 ? 3.263 17.102 -15.687 1.00 53.53 86 ALA A C 1
ATOM 619 O O . ALA A 1 86 ? 4.023 18.092 -15.789 1.00 53.53 86 ALA A O 1
#